Protein AF-A0AAV0NYN9-F1 (afdb_monomer_lite)

Foldseek 3Di:
DAWPPDQCQVLQDDPDWDQDPVVQVVVVQVSQLVVQWGWDFDDWDDDPPDPGIKTKIATLQADPDDDDPPDPPDPDDDPPPCPPHGQLAIKIWDWDQDPNGTIIGIGFDADPVRDTSRIGPHDRHNDDPPRDPPPPDDPVSVVVVVVVVVVVVVVVD

Sequence (157 aa):
DEGDNFDYTSLFISDVVYDTRDEACAAARNIAQRNRFFLVVGSIKRNQGEAYPRVYMDCNHGNRSKSYTPDLTKTRRVKSKSGKQGCQFQVVVRASLVNGKCQWRILGGMDRSGKSKGFHNHKLEVYSEGSKQRNALSKEKKMKLRSWRQQILRREI

Structure (mmCIF, N/CA/C/O backbone):
data_AF-A0AAV0NYN9-F1
#
_entry.id   AF-A0AAV0NYN9-F1
#
loop_
_atom_site.group_PDB
_atom_site.id
_atom_site.type_symbol
_atom_site.label_atom_id
_atom_site.label_alt_id
_atom_site.label_comp_id
_atom_site.label_asym_id
_atom_site.label_entity_id
_atom_site.label_seq_id
_atom_site.pdbx_PDB_ins_code
_atom_site.Cartn_x
_atom_site.Cartn_y
_atom_site.Cartn_z
_atom_site.occupancy
_atom_site.B_iso_or_equiv
_atom_site.auth_seq_id
_atom_site.auth_comp_id
_atom_site.auth_asym_id
_atom_site.auth_atom_id
_atom_site.pdbx_PDB_model_num
ATOM 1 N N . ASP A 1 1 ? -8.847 -2.368 22.435 1.00 46.94 1 ASP A N 1
ATOM 2 C CA . ASP A 1 1 ? -8.199 -2.686 21.152 1.00 46.94 1 ASP A CA 1
ATOM 3 C C . ASP A 1 1 ? -9.256 -3.164 20.175 1.00 46.94 1 ASP A C 1
ATOM 5 O O . ASP A 1 1 ? -9.772 -4.254 20.340 1.00 46.94 1 ASP A O 1
ATOM 9 N N . GLU A 1 2 ? -9.675 -2.307 19.242 1.00 62.31 2 GLU A N 1
ATOM 10 C CA . GLU A 1 2 ? -10.793 -2.573 18.311 1.00 62.31 2 GLU A CA 1
ATOM 11 C C . GLU A 1 2 ? -10.293 -3.017 16.920 1.00 62.31 2 GLU A C 1
ATOM 13 O O . GLU A 1 2 ? -10.866 -2.641 15.902 1.00 62.31 2 GLU A O 1
ATOM 18 N N . GLY A 1 3 ? -9.171 -3.739 16.854 1.00 68.25 3 GLY A N 1
ATOM 19 C CA . GLY A 1 3 ? -8.733 -4.395 15.618 1.00 68.25 3 GLY A CA 1
ATOM 20 C C . GLY A 1 3 ? -9.555 -5.655 15.346 1.00 68.25 3 GLY A C 1
ATOM 21 O O . GLY A 1 3 ? -10.084 -6.259 16.275 1.00 68.25 3 GLY A O 1
ATOM 22 N N . ASP A 1 4 ? -9.648 -6.068 14.086 1.00 82.12 4 ASP A N 1
ATOM 23 C CA . ASP A 1 4 ? -10.346 -7.295 13.676 1.00 82.12 4 ASP A CA 1
ATOM 24 C C . ASP A 1 4 ? -9.431 -8.533 13.622 1.00 82.12 4 ASP A C 1
ATOM 26 O O . ASP A 1 4 ? -9.888 -9.620 13.280 1.00 82.12 4 ASP A O 1
ATOM 30 N N . ASN A 1 5 ? -8.149 -8.380 13.982 1.00 82.94 5 ASN A N 1
ATOM 31 C CA . ASN A 1 5 ? -7.114 -9.422 13.970 1.00 82.94 5 ASN A CA 1
ATOM 32 C C . ASN A 1 5 ? -6.913 -10.117 12.610 1.00 82.94 5 ASN A C 1
ATOM 34 O O . ASN A 1 5 ? -6.299 -11.183 12.553 1.00 82.94 5 ASN A O 1
ATOM 38 N N . PHE A 1 6 ? -7.377 -9.511 11.515 1.00 87.62 6 PHE A N 1
ATOM 39 C CA . PHE A 1 6 ? -7.203 -10.051 10.173 1.00 87.62 6 PHE A CA 1
ATOM 40 C C . PHE A 1 6 ? -5.950 -9.468 9.504 1.00 87.62 6 PHE A C 1
ATOM 42 O O . PHE A 1 6 ? -5.677 -8.268 9.603 1.00 87.62 6 PHE A O 1
ATOM 49 N N . ASP A 1 7 ? -5.183 -10.317 8.814 1.00 90.19 7 ASP A N 1
ATOM 50 C CA . ASP A 1 7 ? -4.049 -9.883 7.996 1.00 90.19 7 ASP A CA 1
ATOM 51 C C . ASP A 1 7 ? -4.510 -9.615 6.559 1.00 90.19 7 ASP A C 1
ATOM 53 O O . ASP A 1 7 ? -4.718 -10.533 5.765 1.00 90.19 7 ASP A O 1
ATOM 57 N N . TYR A 1 8 ? -4.630 -8.340 6.200 1.00 90.81 8 TYR A N 1
ATOM 58 C CA . TYR A 1 8 ? -5.062 -7.919 4.868 1.00 90.81 8 TYR A CA 1
ATOM 59 C C . TYR A 1 8 ? -3.943 -7.963 3.814 1.00 90.81 8 TYR A C 1
ATOM 61 O O . TYR A 1 8 ? -4.187 -7.620 2.658 1.00 90.81 8 TYR A O 1
ATOM 69 N N . THR A 1 9 ? -2.716 -8.367 4.164 1.00 89.19 9 THR A N 1
ATOM 70 C CA . THR A 1 9 ? -1.552 -8.340 3.258 1.00 89.19 9 THR A CA 1
ATOM 71 C C . THR A 1 9 ? -1.774 -9.132 1.976 1.00 89.19 9 THR A C 1
ATOM 73 O O . THR A 1 9 ? -1.399 -8.669 0.897 1.00 89.19 9 THR A O 1
ATOM 76 N N . SER A 1 10 ? -2.414 -10.297 2.079 1.00 89.31 10 SER A N 1
ATOM 77 C CA . SER A 1 10 ? -2.693 -11.179 0.942 1.00 89.31 10 SER A CA 1
ATOM 78 C C . SER A 1 10 ? -3.541 -10.508 -0.139 1.00 89.31 10 SER A C 1
ATOM 80 O O . SER A 1 10 ? -3.346 -10.791 -1.315 1.00 89.31 10 SER A O 1
ATOM 82 N N . LEU A 1 11 ? -4.399 -9.549 0.223 1.00 90.69 11 LEU A N 1
ATOM 83 C CA . LEU A 1 11 ? -5.243 -8.821 -0.730 1.00 90.69 11 LEU A CA 1
ATOM 84 C C . LEU A 1 11 ? -4.455 -7.891 -1.659 1.00 90.69 11 LEU A C 1
ATOM 86 O O . LEU A 1 11 ? -4.975 -7.456 -2.685 1.00 90.69 11 LEU A O 1
ATOM 90 N N . PHE A 1 12 ? -3.222 -7.550 -1.284 1.00 89.25 12 PHE A N 1
ATOM 91 C CA . PHE A 1 12 ? -2.347 -6.659 -2.043 1.00 89.25 12 PHE A CA 1
ATOM 92 C C . PHE A 1 12 ? -1.237 -7.403 -2.782 1.00 89.25 12 PHE A C 1
ATOM 94 O O . PHE A 1 12 ? -0.519 -6.781 -3.565 1.00 89.25 12 PHE A O 1
ATOM 101 N N . ILE A 1 13 ? -1.081 -8.706 -2.541 1.00 82.31 13 ILE A N 1
ATOM 102 C CA . ILE A 1 13 ? -0.143 -9.548 -3.278 1.00 82.31 13 ILE A CA 1
ATOM 103 C C . ILE A 1 13 ? -0.802 -9.905 -4.609 1.00 82.31 13 ILE A C 1
ATOM 105 O O . ILE A 1 13 ? -1.827 -10.579 -4.652 1.00 82.31 13 ILE A O 1
ATOM 109 N N . SER A 1 14 ? -0.231 -9.411 -5.704 1.00 83.00 14 SER A N 1
ATOM 110 C CA . SER A 1 14 ? -0.733 -9.660 -7.050 1.00 83.00 14 SER A CA 1
ATOM 111 C C . SER A 1 14 ? 0.393 -9.563 -8.074 1.00 83.00 14 SER A C 1
ATOM 113 O O . SER A 1 14 ? 1.290 -8.729 -7.936 1.00 83.00 14 SER A O 1
ATOM 115 N N . ASP A 1 15 ? 0.302 -10.370 -9.132 1.00 85.44 15 ASP A N 1
ATOM 116 C CA . ASP A 1 15 ? 1.209 -10.310 -10.284 1.00 85.44 15 ASP A CA 1
ATOM 117 C C . ASP A 1 15 ? 0.879 -9.167 -11.255 1.00 85.44 15 ASP A C 1
ATOM 119 O O . ASP A 1 15 ? 1.606 -8.937 -12.225 1.00 85.44 15 ASP A O 1
ATOM 123 N N . VAL A 1 16 ? -0.196 -8.415 -10.990 1.00 90.69 16 VAL A N 1
ATOM 124 C CA . VAL A 1 16 ? -0.580 -7.255 -11.795 1.00 90.69 16 VAL A CA 1
ATOM 125 C C . VAL A 1 16 ? 0.525 -6.200 -11.760 1.00 90.69 16 VAL A C 1
ATOM 127 O O . VAL A 1 16 ? 0.981 -5.756 -10.701 1.00 90.69 16 VAL A O 1
ATOM 130 N N . VAL A 1 17 ? 0.924 -5.774 -12.955 1.00 92.31 17 VAL A N 1
ATOM 131 C CA . VAL A 1 17 ? 1.859 -4.676 -13.184 1.00 92.31 17 VAL A CA 1
ATOM 132 C C . VAL A 1 17 ? 1.110 -3.446 -13.672 1.00 92.31 17 VAL A C 1
ATOM 134 O O . VAL A 1 17 ? 0.131 -3.555 -14.405 1.00 92.31 17 VAL A O 1
ATOM 137 N N . TYR A 1 18 ? 1.589 -2.276 -13.271 1.00 92.31 18 TYR A N 1
ATOM 138 C CA . TYR A 1 18 ? 1.055 -0.985 -13.691 1.00 92.31 18 TYR A CA 1
ATOM 139 C C . TYR A 1 18 ? 2.145 -0.186 -14.399 1.00 92.31 18 TYR A C 1
ATOM 141 O O . TYR A 1 18 ? 3.316 -0.254 -14.009 1.00 92.31 18 TYR A O 1
ATOM 149 N N . ASP A 1 19 ? 1.764 0.605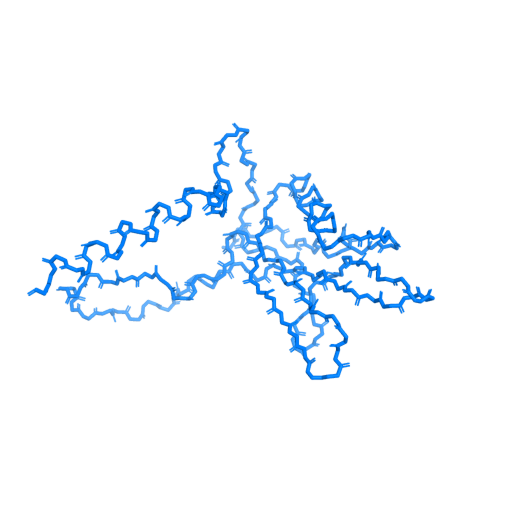 -15.396 1.00 90.00 19 ASP A N 1
ATOM 150 C CA . ASP A 1 19 ? 2.711 1.416 -16.164 1.00 90.00 19 ASP A CA 1
ATOM 151 C C . ASP A 1 19 ? 3.198 2.618 -15.350 1.00 90.00 19 ASP A C 1
ATOM 153 O O . ASP A 1 19 ? 4.351 3.047 -15.456 1.00 90.00 19 ASP A O 1
ATOM 157 N N . THR A 1 20 ? 2.349 3.134 -14.457 1.00 89.94 20 THR A N 1
ATOM 158 C CA . THR A 1 20 ? 2.680 4.283 -13.617 1.00 89.94 20 THR A CA 1
ATOM 159 C C . THR A 1 20 ? 2.518 4.018 -12.122 1.00 89.94 20 THR A C 1
ATOM 161 O O . THR A 1 20 ? 1.699 3.225 -11.650 1.00 89.94 20 THR A O 1
ATOM 164 N N . ARG A 1 21 ? 3.278 4.786 -11.334 1.00 89.69 21 ARG A N 1
ATOM 165 C CA . ARG A 1 21 ? 3.141 4.850 -9.874 1.00 89.69 21 ARG A CA 1
ATOM 166 C C . ARG A 1 21 ? 1.711 5.187 -9.456 1.00 89.69 21 ARG A C 1
ATOM 168 O O . ARG A 1 21 ? 1.221 4.651 -8.464 1.00 89.69 21 ARG A O 1
ATOM 175 N N . ASP A 1 22 ? 1.087 6.135 -10.149 1.00 89.19 22 ASP A N 1
ATOM 176 C CA . ASP A 1 22 ? -0.201 6.692 -9.742 1.00 89.19 22 ASP A CA 1
ATOM 177 C C . ASP A 1 22 ? -1.338 5.695 -9.986 1.00 89.19 22 ASP A C 1
ATOM 179 O O . ASP A 1 22 ? -2.204 5.571 -9.118 1.00 89.19 22 ASP A O 1
ATOM 183 N N . GLU A 1 23 ? -1.270 4.911 -11.066 1.00 92.31 23 GLU A N 1
ATOM 184 C CA . GLU A 1 23 ? -2.160 3.768 -11.315 1.00 92.31 23 GLU A CA 1
ATOM 185 C C . GLU A 1 23 ? -2.009 2.690 -10.242 1.00 92.31 23 GLU A C 1
ATOM 187 O O . GLU A 1 23 ? -3.003 2.303 -9.629 1.00 92.31 23 GLU A O 1
ATOM 192 N N . ALA A 1 24 ? -0.776 2.277 -9.922 1.00 92.62 24 ALA A N 1
ATOM 193 C CA . ALA A 1 24 ? -0.532 1.304 -8.853 1.00 92.62 24 ALA A CA 1
ATOM 194 C C . ALA A 1 24 ? -1.065 1.796 -7.494 1.00 92.62 24 ALA A C 1
ATOM 196 O O . ALA A 1 24 ? -1.698 1.052 -6.744 1.00 92.62 24 ALA A O 1
ATOM 197 N N . CYS A 1 25 ? -0.864 3.081 -7.178 1.00 91.00 25 CYS A N 1
ATOM 198 C CA . CYS A 1 25 ? -1.409 3.687 -5.964 1.00 91.00 25 CYS A CA 1
ATOM 199 C C . CYS A 1 25 ? -2.943 3.757 -5.985 1.00 91.00 25 CYS A C 1
ATOM 201 O O . CYS A 1 25 ? -3.573 3.618 -4.937 1.00 91.00 25 CYS A O 1
ATOM 203 N N . ALA A 1 26 ? -3.559 4.028 -7.138 1.00 91.31 26 ALA A N 1
ATOM 204 C CA . ALA A 1 26 ? -5.012 4.055 -7.284 1.00 91.31 26 ALA A CA 1
ATOM 205 C C . ALA A 1 26 ? -5.610 2.655 -7.103 1.00 91.31 26 ALA A C 1
ATOM 207 O O . ALA A 1 26 ? -6.553 2.499 -6.331 1.00 91.31 26 ALA A O 1
ATOM 208 N N . ALA A 1 27 ? -5.002 1.631 -7.703 1.00 93.56 27 ALA A N 1
ATOM 209 C CA . ALA A 1 27 ? -5.403 0.244 -7.511 1.00 93.56 27 ALA A CA 1
ATOM 210 C C . ALA A 1 27 ? -5.296 -0.192 -6.042 1.00 93.56 27 ALA A C 1
ATOM 212 O O . ALA A 1 27 ? -6.257 -0.735 -5.498 1.00 93.56 27 ALA A O 1
ATOM 213 N N . ALA A 1 28 ? -4.197 0.142 -5.353 1.00 92.62 28 ALA A N 1
ATOM 214 C CA . ALA A 1 28 ? -4.063 -0.120 -3.918 1.00 92.62 28 ALA A CA 1
ATOM 215 C C . ALA A 1 28 ? -5.174 0.565 -3.099 1.00 92.62 28 ALA A C 1
ATOM 217 O O . ALA A 1 28 ? -5.761 -0.045 -2.205 1.00 92.62 28 ALA A O 1
ATOM 218 N N . ARG A 1 29 ? -5.521 1.822 -3.413 1.00 92.25 29 ARG A N 1
ATOM 219 C CA . ARG A 1 29 ? -6.647 2.509 -2.753 1.00 92.25 29 ARG A CA 1
ATOM 220 C C . ARG A 1 29 ? -7.977 1.812 -3.012 1.00 92.25 29 ARG A C 1
ATOM 222 O O . ARG A 1 29 ? -8.752 1.687 -2.072 1.00 92.25 29 ARG A O 1
ATOM 229 N N . ASN A 1 30 ? -8.221 1.344 -4.232 1.00 90.50 30 ASN A N 1
ATOM 230 C CA . ASN A 1 30 ? -9.453 0.638 -4.578 1.00 90.50 30 ASN A CA 1
ATOM 231 C C . ASN A 1 30 ? -9.576 -0.684 -3.802 1.00 90.50 30 ASN A C 1
ATOM 233 O O . ASN A 1 30 ? -10.648 -0.982 -3.277 1.00 90.50 30 ASN A O 1
ATOM 237 N N . ILE A 1 31 ? -8.481 -1.447 -3.669 1.00 91.31 31 ILE A N 1
ATOM 238 C CA . ILE A 1 31 ? -8.435 -2.662 -2.836 1.00 91.31 31 ILE A CA 1
ATOM 239 C C . ILE A 1 31 ? -8.770 -2.313 -1.381 1.00 91.31 31 ILE A C 1
ATOM 241 O O . ILE A 1 31 ? -9.659 -2.923 -0.793 1.00 91.31 31 ILE A O 1
ATOM 245 N N . ALA A 1 32 ? -8.120 -1.295 -0.812 1.00 89.56 32 ALA A N 1
ATOM 246 C CA . ALA A 1 32 ? -8.373 -0.854 0.560 1.00 89.56 32 ALA A CA 1
ATOM 247 C C . ALA A 1 32 ? -9.836 -0.425 0.786 1.00 89.56 32 ALA A C 1
ATOM 249 O O . ALA A 1 32 ? -10.470 -0.847 1.752 1.00 89.56 32 ALA A O 1
ATOM 250 N N . GLN A 1 33 ? -10.397 0.363 -0.137 1.00 86.56 33 GLN A N 1
ATOM 251 C CA . GLN A 1 33 ? -11.770 0.866 -0.051 1.00 86.56 33 GLN A CA 1
ATOM 252 C C . GLN A 1 33 ? -12.806 -0.259 -0.073 1.00 86.56 33 GLN A C 1
ATOM 254 O O . GLN A 1 33 ? -13.731 -0.244 0.737 1.00 86.56 33 GLN A O 1
ATOM 259 N N . ARG A 1 34 ? -12.623 -1.266 -0.939 1.00 87.50 34 ARG A N 1
ATOM 260 C CA . ARG A 1 34 ? -13.473 -2.472 -0.964 1.00 87.50 34 ARG A CA 1
ATOM 261 C C . ARG A 1 34 ? -13.460 -3.216 0.373 1.00 87.50 34 ARG A C 1
ATOM 263 O O . ARG A 1 34 ? -14.453 -3.835 0.734 1.00 87.50 34 ARG A O 1
ATOM 270 N N . ASN A 1 35 ? -12.368 -3.091 1.124 1.00 87.50 35 ASN A N 1
ATOM 271 C CA . ASN A 1 35 ? -12.174 -3.697 2.438 1.00 87.50 35 ASN A CA 1
ATOM 272 C C . ASN A 1 35 ? -12.389 -2.713 3.602 1.00 87.50 35 ASN A C 1
ATOM 274 O O . ASN A 1 35 ? -11.991 -2.992 4.725 1.00 87.50 35 ASN A O 1
ATOM 278 N N . ARG A 1 36 ? -13.071 -1.581 3.366 1.00 87.81 36 ARG A N 1
ATOM 279 C CA . ARG A 1 36 ? -13.503 -0.629 4.411 1.00 87.81 36 ARG A CA 1
ATOM 280 C C . ARG A 1 36 ? -12.356 0.056 5.166 1.00 87.81 36 ARG A C 1
ATOM 282 O O . ARG A 1 36 ? -12.495 0.426 6.330 1.00 87.81 36 ARG A O 1
ATOM 289 N N . PHE A 1 37 ? -11.221 0.278 4.508 1.00 85.25 37 PHE A N 1
ATOM 290 C CA . PHE A 1 37 ? -10.174 1.156 5.027 1.00 85.25 37 PHE A CA 1
ATOM 291 C C . PHE A 1 37 ? -9.544 2.006 3.930 1.00 85.25 37 PHE A C 1
ATOM 293 O O . PHE A 1 37 ? -9.813 1.867 2.740 1.00 85.25 37 PHE A O 1
ATOM 300 N N . PHE A 1 38 ? -8.710 2.958 4.344 1.00 86.75 38 PHE A N 1
ATOM 301 C CA . PHE A 1 38 ? -8.192 3.984 3.450 1.00 86.75 38 PHE A CA 1
ATOM 302 C C . PHE A 1 38 ? -6.685 4.070 3.536 1.00 86.75 38 PHE A C 1
ATOM 304 O O . PHE A 1 38 ? -6.118 4.265 4.613 1.00 86.75 38 PHE A O 1
ATOM 311 N N . LEU A 1 39 ? -6.062 4.009 2.365 1.00 87.56 39 LEU A N 1
ATOM 312 C CA . LEU A 1 39 ? -4.636 4.204 2.193 1.00 87.56 39 LEU A CA 1
ATOM 313 C C . LEU A 1 39 ? -4.314 5.653 1.832 1.00 87.56 39 LEU A C 1
ATOM 315 O O . LEU A 1 39 ? -4.909 6.252 0.932 1.00 87.56 39 LEU A O 1
ATOM 319 N N . VAL A 1 40 ? -3.307 6.201 2.501 1.00 85.75 40 VAL A N 1
ATOM 320 C CA . VAL A 1 40 ? -2.685 7.481 2.168 1.00 85.75 40 VAL A CA 1
ATOM 321 C C . VAL A 1 40 ? -1.224 7.254 1.821 1.00 85.75 40 VAL A C 1
ATOM 323 O O . VAL A 1 40 ? -0.582 6.355 2.350 1.00 85.75 40 VAL A O 1
ATOM 326 N N . VAL A 1 41 ? -0.671 8.079 0.933 1.00 87.12 41 VAL A N 1
ATOM 327 C CA . VAL A 1 41 ? 0.780 8.063 0.707 1.00 87.12 41 VAL A CA 1
ATOM 328 C C . VAL A 1 41 ? 1.448 8.589 1.973 1.00 87.12 41 VAL A C 1
ATOM 330 O O . VAL A 1 41 ? 1.205 9.734 2.357 1.00 87.12 41 VAL A O 1
ATOM 333 N N . GLY A 1 42 ? 2.249 7.744 2.614 1.00 82.12 42 GLY A N 1
ATOM 334 C CA . GLY A 1 42 ? 2.950 8.065 3.849 1.00 82.12 42 GLY A CA 1
ATOM 335 C C . GLY A 1 42 ? 4.352 8.589 3.589 1.00 82.12 42 GLY A C 1
ATOM 336 O O . GLY A 1 42 ? 4.674 9.730 3.917 1.00 82.12 42 GLY A O 1
ATOM 337 N N . SER A 1 43 ? 5.191 7.771 2.950 1.00 84.25 43 SER A N 1
ATOM 338 C CA . SER A 1 43 ? 6.559 8.162 2.607 1.00 84.25 43 SER A CA 1
ATOM 339 C C . SER A 1 43 ? 6.981 7.645 1.241 1.00 84.25 43 SER A C 1
ATOM 341 O O . SER A 1 43 ? 6.509 6.617 0.767 1.00 84.25 43 SER A O 1
ATOM 343 N N . ILE A 1 44 ? 7.893 8.370 0.607 1.00 87.50 44 ILE A N 1
ATOM 344 C CA . ILE A 1 44 ? 8.547 7.957 -0.630 1.00 87.50 44 ILE A CA 1
ATOM 345 C C . ILE A 1 44 ? 10.028 7.867 -0.292 1.00 87.50 44 ILE A C 1
ATOM 347 O O . ILE A 1 44 ? 10.609 8.853 0.162 1.00 87.50 44 ILE A O 1
ATOM 351 N N . LYS A 1 45 ? 10.625 6.687 -0.450 1.00 85.38 45 LYS A N 1
ATOM 352 C CA . LYS A 1 45 ? 12.038 6.460 -0.130 1.00 85.38 45 LYS A CA 1
ATOM 353 C C . LYS A 1 45 ? 12.767 5.940 -1.348 1.00 85.38 45 LYS A C 1
ATOM 355 O O . LYS A 1 45 ? 12.279 5.045 -2.029 1.00 85.38 45 LYS A O 1
ATOM 360 N N . ARG A 1 46 ? 13.957 6.475 -1.586 1.00 83.44 46 ARG A N 1
ATOM 361 C CA . ARG A 1 46 ? 14.899 5.963 -2.575 1.00 83.44 46 ARG A CA 1
ATOM 362 C C . ARG A 1 46 ? 16.138 5.504 -1.826 1.00 83.44 46 ARG A C 1
ATOM 364 O O . ARG A 1 46 ? 16.763 6.318 -1.152 1.00 83.44 46 ARG A O 1
ATOM 371 N N . ASN A 1 47 ? 16.464 4.223 -1.922 1.00 76.50 47 ASN A N 1
ATOM 372 C CA . ASN A 1 47 ? 17.719 3.714 -1.384 1.00 76.50 47 ASN A CA 1
ATOM 373 C C . ASN A 1 47 ? 18.835 3.923 -2.417 1.00 76.50 47 ASN A C 1
ATOM 375 O O . ASN A 1 47 ? 18.575 3.910 -3.624 1.00 76.50 47 ASN A O 1
ATOM 379 N N . GLN A 1 48 ? 20.071 4.123 -1.953 1.00 70.31 48 GLN A N 1
ATOM 380 C CA . GLN A 1 48 ? 21.237 4.133 -2.841 1.00 70.31 48 GLN A CA 1
ATOM 381 C C . GLN A 1 48 ? 21.313 2.795 -3.589 1.00 70.31 48 GLN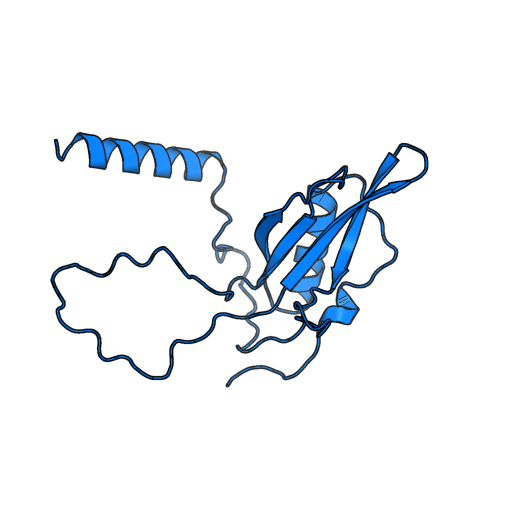 A C 1
ATOM 383 O O . GLN A 1 48 ? 21.135 1.738 -2.990 1.00 70.31 48 GLN A O 1
ATOM 388 N N . GLY A 1 49 ? 21.506 2.858 -4.908 1.00 67.50 49 GLY A N 1
ATOM 389 C CA . GLY A 1 49 ? 21.508 1.687 -5.790 1.00 67.50 49 GLY A CA 1
ATOM 390 C C . GLY A 1 49 ? 20.140 1.288 -6.361 1.00 67.50 49 GLY A C 1
ATOM 391 O O . GLY A 1 49 ? 20.098 0.496 -7.297 1.00 67.50 49 GLY A O 1
ATOM 392 N N . GLU A 1 50 ? 19.019 1.849 -5.886 1.00 72.06 50 GLU A N 1
ATOM 393 C CA . GLU A 1 50 ? 17.714 1.615 -6.522 1.00 72.06 50 GLU A CA 1
ATOM 394 C C . GLU A 1 50 ? 17.429 2.643 -7.629 1.00 72.06 50 GLU A C 1
ATOM 396 O O . GLU A 1 50 ? 17.435 3.864 -7.411 1.00 72.06 50 GLU A O 1
ATOM 401 N N . ALA A 1 51 ? 17.122 2.134 -8.828 1.00 71.62 51 ALA A N 1
ATOM 402 C CA . ALA A 1 51 ? 16.747 2.954 -9.979 1.00 71.62 51 ALA A CA 1
ATOM 403 C C . ALA A 1 51 ? 15.490 3.798 -9.698 1.00 71.62 51 ALA A C 1
ATOM 405 O O . ALA A 1 51 ? 15.432 4.967 -10.081 1.00 71.62 51 ALA A O 1
ATOM 406 N N . TYR A 1 52 ? 14.530 3.242 -8.952 1.00 78.81 52 TYR A N 1
ATOM 407 C CA . TYR A 1 52 ? 13.244 3.873 -8.664 1.00 78.81 52 TYR A CA 1
ATOM 408 C C . TYR A 1 52 ? 12.923 3.905 -7.165 1.00 78.81 52 TYR A C 1
ATOM 410 O O . TYR A 1 52 ? 13.317 3.000 -6.427 1.00 78.81 52 TYR A O 1
ATOM 418 N N . PRO A 1 53 ? 12.190 4.931 -6.693 1.00 83.06 53 PRO A N 1
ATOM 419 C CA . PRO A 1 53 ? 11.783 5.023 -5.300 1.00 83.06 53 PRO A CA 1
ATOM 420 C C . PRO A 1 53 ? 10.669 4.023 -4.960 1.00 83.06 53 PRO A C 1
ATOM 422 O O . PRO A 1 53 ? 9.780 3.745 -5.765 1.00 83.06 53 PRO A O 1
ATOM 425 N N . ARG A 1 54 ? 10.669 3.562 -3.710 1.00 88.38 54 ARG A N 1
ATOM 426 C CA . ARG A 1 54 ? 9.568 2.837 -3.073 1.00 88.38 54 ARG A CA 1
ATOM 427 C C . ARG A 1 54 ? 8.568 3.833 -2.500 1.00 88.38 54 ARG A C 1
ATOM 429 O O . ARG A 1 54 ? 8.952 4.799 -1.835 1.00 88.38 54 ARG A O 1
ATOM 436 N N . VAL A 1 55 ? 7.287 3.581 -2.718 1.00 91.25 55 VAL A N 1
ATOM 437 C CA . VAL A 1 55 ? 6.193 4.379 -2.165 1.00 91.25 55 VAL A CA 1
ATOM 438 C C . VAL A 1 55 ? 5.515 3.565 -1.080 1.00 91.25 55 VAL A C 1
ATOM 440 O O . VAL A 1 55 ? 4.950 2.512 -1.341 1.00 91.25 55 VAL A O 1
ATOM 443 N N . TYR A 1 56 ? 5.563 4.061 0.145 1.00 90.31 56 TYR A N 1
ATOM 444 C CA . TYR A 1 56 ? 4.884 3.464 1.282 1.00 90.31 56 TYR A CA 1
ATOM 445 C C . TYR A 1 56 ? 3.508 4.105 1.413 1.00 90.31 56 TYR A C 1
ATOM 447 O O . TYR A 1 56 ? 3.397 5.331 1.546 1.00 90.31 56 TYR A O 1
ATOM 455 N N . MET A 1 57 ? 2.470 3.280 1.352 1.00 91.19 57 MET A N 1
ATOM 456 C CA . MET A 1 57 ? 1.099 3.697 1.599 1.00 91.19 57 MET A CA 1
ATOM 457 C C . MET A 1 57 ? 0.668 3.171 2.961 1.00 91.19 57 MET A C 1
ATOM 459 O O . MET A 1 57 ? 0.698 1.968 3.198 1.00 91.19 57 MET A O 1
ATOM 463 N N . ASP A 1 58 ? 0.275 4.080 3.843 1.00 90.00 58 ASP A N 1
ATOM 464 C CA . ASP A 1 58 ? -0.101 3.780 5.221 1.00 90.00 58 ASP A CA 1
ATOM 465 C C . ASP A 1 58 ? -1.617 3.882 5.382 1.00 90.00 58 ASP A C 1
ATOM 467 O O . ASP A 1 58 ? -2.292 4.605 4.637 1.00 90.00 58 ASP A O 1
ATOM 471 N N . CYS A 1 59 ? -2.165 3.215 6.396 1.00 88.69 59 CYS A N 1
ATOM 472 C CA . CYS A 1 59 ? -3.537 3.485 6.807 1.00 88.69 59 CYS A CA 1
ATOM 473 C C . CYS A 1 59 ? -3.706 4.967 7.182 1.00 88.69 59 CYS A C 1
ATOM 475 O O . CYS A 1 59 ? -2.851 5.588 7.813 1.00 88.69 59 CYS A O 1
ATOM 477 N N . ASN A 1 60 ? -4.856 5.547 6.847 1.00 83.69 60 ASN A N 1
ATOM 478 C CA . ASN A 1 60 ? -5.211 6.922 7.194 1.00 83.69 60 ASN A CA 1
ATOM 479 C C . ASN A 1 60 ? -5.256 7.186 8.720 1.00 83.69 60 ASN A C 1
ATOM 481 O O . ASN A 1 60 ? -5.144 8.337 9.151 1.00 83.69 60 ASN A O 1
ATOM 485 N N . HIS A 1 61 ? -5.413 6.138 9.540 1.00 78.06 61 HIS A N 1
ATOM 486 C CA . HIS A 1 61 ? -5.300 6.170 11.009 1.00 78.06 61 HIS A CA 1
ATOM 487 C C . HIS A 1 61 ? -3.864 5.905 11.504 1.00 78.06 61 HIS A C 1
ATOM 489 O O . HIS A 1 61 ? -3.630 5.785 12.708 1.00 78.06 61 HIS A O 1
ATOM 495 N N . GLY A 1 62 ? -2.901 5.824 10.585 1.00 70.75 62 GLY A N 1
ATOM 496 C CA . GLY A 1 62 ? -1.484 5.641 10.855 1.00 70.75 62 GLY A CA 1
ATOM 497 C C . GLY A 1 62 ? -0.832 6.807 11.594 1.00 70.75 62 GLY A C 1
ATOM 498 O O . GLY A 1 62 ? -1.362 7.919 11.676 1.00 70.75 62 GLY A O 1
ATOM 499 N N . ASN A 1 63 ? 0.318 6.509 12.197 1.00 58.06 63 ASN A N 1
ATOM 500 C CA . ASN A 1 63 ? 0.981 7.313 13.222 1.00 58.06 63 ASN A CA 1
ATOM 501 C C . ASN A 1 63 ? 1.221 8.780 12.797 1.00 58.06 63 ASN A C 1
ATOM 503 O O . ASN A 1 63 ? 2.069 9.072 11.956 1.00 58.06 63 ASN A O 1
ATOM 507 N N . ARG A 1 64 ? 0.524 9.729 13.440 1.00 51.06 64 ARG A N 1
ATOM 508 C CA . ARG A 1 64 ? 0.846 11.165 13.386 1.00 51.06 64 ARG A CA 1
ATOM 509 C C . ARG A 1 64 ? 1.875 11.514 14.458 1.00 51.06 64 ARG A C 1
ATOM 511 O O . ARG A 1 64 ? 1.538 12.109 15.480 1.00 51.06 64 ARG A O 1
ATOM 518 N N . SER A 1 65 ? 3.146 11.216 14.223 1.00 45.62 65 SER A N 1
ATOM 519 C CA . SER A 1 65 ? 4.208 11.952 14.914 1.00 45.62 65 SER A CA 1
ATOM 520 C C . SER A 1 65 ? 4.583 13.177 14.075 1.00 45.62 65 SER A C 1
ATOM 522 O O . SER A 1 65 ? 5.026 13.010 12.943 1.00 45.62 65 SER A O 1
ATOM 524 N N . LYS A 1 66 ? 4.453 14.377 14.660 1.00 38.47 66 LYS A N 1
ATOM 525 C CA . LYS A 1 66 ? 4.822 15.715 14.132 1.00 38.47 66 LYS A CA 1
ATOM 526 C C . LYS A 1 66 ? 3.763 16.472 13.320 1.00 38.47 66 LYS A C 1
ATOM 528 O O . LYS A 1 66 ? 3.957 16.780 12.150 1.00 38.47 66 LYS A O 1
ATOM 533 N N . SER A 1 67 ? 2.661 16.843 13.965 1.00 38.03 67 SER A N 1
ATOM 534 C CA . SER A 1 67 ? 2.043 18.184 13.829 1.00 38.03 67 SER A CA 1
ATOM 535 C C . SER A 1 67 ? 0.808 18.279 14.727 1.00 38.03 67 SER A C 1
ATOM 537 O O . SER A 1 67 ? -0.318 18.460 14.281 1.00 38.03 67 SER A O 1
ATOM 539 N N . TYR A 1 68 ? 1.024 18.120 16.028 1.00 33.69 68 TYR A N 1
ATOM 540 C CA . TYR A 1 68 ? 0.146 18.726 17.017 1.00 33.69 68 TYR A CA 1
ATOM 541 C C . TYR A 1 68 ? 1.016 19.765 17.702 1.00 33.69 68 TYR A C 1
ATOM 543 O O . TYR A 1 68 ? 1.912 19.379 18.447 1.00 33.69 68 TYR A O 1
ATOM 551 N N . THR A 1 69 ? 0.847 21.037 17.351 1.00 34.50 69 THR A N 1
ATOM 552 C CA . THR A 1 69 ? 1.366 22.169 18.122 1.00 34.50 69 THR A CA 1
ATOM 553 C C . THR A 1 69 ? 0.541 22.218 19.405 1.00 34.50 69 THR A C 1
ATOM 555 O O . THR A 1 69 ? -0.631 22.594 19.336 1.00 34.50 69 THR A O 1
ATOM 558 N N . PRO A 1 70 ? 1.062 21.754 20.553 1.00 41.97 70 PRO A N 1
ATOM 559 C CA . PRO A 1 70 ? 0.373 21.945 21.812 1.00 41.97 70 PRO A CA 1
ATOM 560 C C . PRO A 1 70 ? 0.437 23.438 22.113 1.00 41.97 70 PRO A C 1
ATOM 562 O O . PRO A 1 70 ? 1.511 24.033 22.051 1.00 41.97 70 PRO A O 1
ATOM 565 N N . ASP A 1 71 ? -0.718 24.018 22.402 1.00 41.31 71 ASP A N 1
ATOM 566 C CA . ASP A 1 71 ? -0.848 25.281 23.114 1.00 41.31 71 ASP A CA 1
ATOM 567 C C . ASP A 1 71 ? 0.244 25.389 24.200 1.00 41.31 71 ASP A C 1
ATOM 569 O O . ASP A 1 71 ? 0.306 24.562 25.118 1.00 41.31 71 ASP A O 1
ATOM 573 N N . LEU A 1 72 ? 1.152 26.359 24.033 1.00 49.28 72 LEU A N 1
ATOM 574 C CA . LEU A 1 72 ? 2.334 26.571 24.880 1.00 49.28 72 LEU A CA 1
ATOM 575 C C . LEU A 1 72 ? 1.967 27.003 26.309 1.00 49.28 72 LEU A C 1
ATOM 577 O O . LEU A 1 72 ? 2.849 27.125 27.154 1.00 49.28 72 LEU A O 1
ATOM 581 N N . THR A 1 73 ? 0.680 27.199 26.600 1.00 49.16 73 THR A N 1
ATOM 582 C CA . THR A 1 73 ? 0.198 27.641 27.912 1.00 49.16 73 THR A CA 1
ATOM 583 C C . THR A 1 73 ? -0.137 26.498 28.873 1.00 49.16 73 THR A C 1
ATOM 585 O O . THR A 1 73 ? -0.294 26.738 30.069 1.00 49.16 73 THR A O 1
ATOM 588 N N . LYS A 1 74 ? -0.214 25.238 28.412 1.00 42.34 74 LYS A N 1
ATOM 589 C CA . LYS A 1 74 ? -0.542 24.098 29.291 1.00 42.34 74 LYS A CA 1
ATOM 590 C C . LYS A 1 74 ? 0.698 23.323 29.719 1.00 42.34 74 LYS A C 1
ATOM 592 O O . LYS A 1 74 ? 1.127 22.343 29.109 1.00 42.34 74 LYS A O 1
ATOM 597 N N . THR A 1 75 ? 1.244 23.792 30.831 1.00 42.75 75 THR A N 1
ATOM 598 C CA . THR A 1 75 ? 2.293 23.195 31.652 1.00 42.75 75 THR A CA 1
ATOM 599 C C . THR A 1 75 ? 1.984 21.737 32.024 1.00 42.75 75 THR A C 1
ATOM 601 O O . THR A 1 75 ? 0.868 21.376 32.388 1.00 42.75 75 THR A O 1
ATOM 604 N N . ARG A 1 76 ? 3.036 20.908 31.986 1.00 36.94 76 ARG A N 1
ATOM 605 C CA . ARG A 1 76 ? 3.146 19.544 32.539 1.00 36.94 76 ARG A CA 1
ATOM 606 C C . ARG A 1 76 ? 2.206 18.487 31.942 1.00 36.94 76 ARG A C 1
ATOM 608 O O . ARG A 1 76 ? 1.211 18.065 32.525 1.00 36.94 76 ARG A O 1
ATOM 615 N N . ARG A 1 77 ? 2.637 17.929 30.809 1.00 38.88 77 ARG A N 1
ATOM 616 C CA . ARG A 1 77 ? 2.091 16.680 30.267 1.00 38.88 77 ARG A CA 1
ATOM 617 C C . ARG A 1 77 ? 2.381 15.535 31.244 1.00 38.88 77 ARG A C 1
ATOM 619 O O . ARG A 1 77 ? 3.522 15.091 31.363 1.00 38.88 77 ARG A O 1
ATOM 626 N N . VAL A 1 78 ? 1.350 15.029 31.917 1.00 34.81 78 VAL A N 1
ATOM 627 C CA . VAL A 1 78 ? 1.391 13.679 32.487 1.00 34.81 78 VAL A CA 1
ATOM 628 C C . VAL A 1 78 ? 1.703 12.745 31.321 1.00 34.81 78 VAL A C 1
ATOM 630 O O . VAL A 1 78 ? 0.995 12.755 30.311 1.00 34.81 78 VAL A O 1
ATOM 633 N N . LYS A 1 79 ? 2.794 11.979 31.413 1.00 31.59 79 LYS A N 1
ATOM 634 C CA . LYS A 1 79 ? 3.039 10.855 30.506 1.00 31.59 79 LYS A CA 1
ATOM 635 C C . LYS A 1 79 ? 1.928 9.834 30.760 1.00 31.59 79 LYS A C 1
ATOM 637 O O . LYS A 1 79 ? 2.106 8.919 31.558 1.00 31.59 79 LYS A O 1
ATOM 642 N N . SER A 1 80 ? 0.768 10.000 30.126 1.00 34.91 80 SER A N 1
ATOM 643 C CA . SER A 1 80 ? -0.205 8.921 30.056 1.00 34.91 80 SER A CA 1
ATOM 644 C C . SER A 1 80 ? 0.474 7.776 29.302 1.00 34.91 80 SER A C 1
ATOM 646 O O . SER A 1 80 ? 0.903 7.925 28.156 1.00 34.91 80 SER A O 1
ATOM 648 N N . LYS A 1 81 ? 0.641 6.634 29.975 1.00 33.12 81 LYS A N 1
ATOM 649 C CA . LYS A 1 81 ? 1.156 5.374 29.413 1.00 33.12 81 LYS A CA 1
ATOM 650 C C . LYS A 1 81 ? 0.155 4.742 28.424 1.00 33.12 81 LYS A C 1
ATOM 652 O O . LYS A 1 81 ? -0.114 3.552 28.469 1.00 33.12 81 LYS A O 1
ATOM 657 N N . SER A 1 82 ? -0.411 5.538 27.526 1.00 37.28 82 SER A N 1
ATOM 658 C CA . SER A 1 82 ? -1.276 5.092 26.432 1.00 37.28 82 SER A CA 1
ATOM 659 C C . SER A 1 82 ? -1.191 6.088 25.278 1.00 37.28 82 SER A C 1
ATOM 661 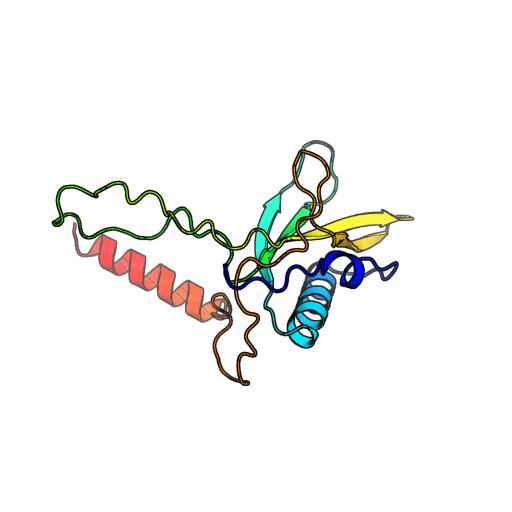O O . SER A 1 82 ? -2.179 6.631 24.784 1.00 37.28 82 SER A O 1
ATOM 663 N N . GLY A 1 83 ? 0.036 6.367 24.833 1.00 39.22 83 GLY A N 1
ATOM 664 C CA . GLY A 1 83 ? 0.231 6.996 23.534 1.00 39.22 83 GLY A CA 1
ATOM 665 C C . GLY A 1 83 ? -0.313 6.041 22.479 1.00 39.22 83 GLY A C 1
ATOM 666 O O . GLY A 1 83 ? 0.374 5.081 22.150 1.00 39.22 83 GLY A O 1
ATOM 667 N N . LYS A 1 84 ? -1.554 6.259 22.017 1.00 46.19 84 LYS A N 1
ATOM 668 C CA . LYS A 1 84 ? -2.194 5.499 20.934 1.00 46.19 84 LYS A CA 1
ATOM 669 C C . LYS A 1 84 ? -1.199 5.407 19.778 1.00 46.19 84 LYS A C 1
ATOM 671 O O . LYS A 1 84 ? -1.012 6.385 19.054 1.00 46.19 84 LYS A O 1
ATOM 676 N N . GLN A 1 85 ? -0.511 4.275 19.648 1.00 60.97 85 GLN A N 1
ATOM 677 C CA . GLN A 1 85 ? 0.335 4.026 18.493 1.00 60.97 85 GLN A CA 1
ATOM 678 C C . GLN A 1 85 ? -0.616 4.019 17.300 1.00 60.97 85 GLN A C 1
ATOM 680 O O . GLN A 1 85 ? -1.560 3.226 17.272 1.00 60.97 85 GLN A O 1
ATOM 685 N N . GLY A 1 86 ? -0.451 4.963 16.371 1.00 74.06 86 GLY A N 1
ATOM 686 C CA . GLY A 1 86 ? -1.289 4.982 15.175 1.00 74.06 86 GLY A CA 1
ATOM 687 C C . GLY A 1 86 ? -1.193 3.651 14.432 1.00 74.06 86 GLY A C 1
ATOM 688 O O . GLY A 1 86 ? -0.245 2.888 14.631 1.00 74.06 86 GLY A O 1
ATOM 689 N N . CYS A 1 87 ? -2.181 3.379 13.586 1.00 85.50 87 CYS A N 1
ATOM 690 C CA . CYS A 1 87 ? -2.256 2.132 12.837 1.00 85.50 87 CYS A CA 1
ATOM 691 C C . CYS A 1 87 ? -0.936 1.832 12.115 1.00 85.50 87 CYS A C 1
ATOM 693 O O . CYS A 1 87 ? -0.385 2.691 11.424 1.00 85.50 87 CYS A O 1
ATOM 695 N N . GLN A 1 88 ? -0.417 0.620 12.295 1.00 88.19 88 GLN A N 1
ATOM 696 C CA . GLN A 1 88 ? 0.831 0.203 11.659 1.00 88.19 88 GLN A CA 1
ATOM 697 C C . GLN A 1 88 ? 0.612 -0.367 10.254 1.00 88.19 88 GLN A C 1
ATOM 699 O O . GLN A 1 88 ? 1.598 -0.678 9.586 1.00 88.19 88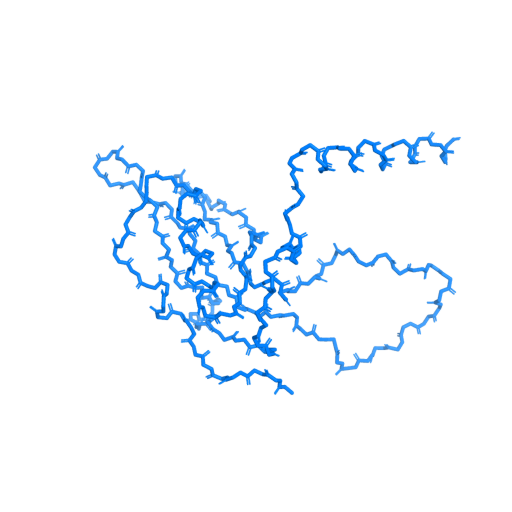 GLN A O 1
ATOM 704 N N . PHE A 1 89 ? -0.650 -0.464 9.810 1.00 90.31 89 PHE A N 1
ATOM 705 C CA . PHE A 1 89 ? -1.002 -0.991 8.502 1.00 90.31 89 PHE A CA 1
ATOM 706 C C . PHE A 1 89 ? -0.279 -0.242 7.384 1.00 90.31 89 PHE A C 1
ATOM 708 O O . PHE A 1 89 ? -0.371 0.990 7.292 1.00 90.31 89 PHE A O 1
ATOM 715 N N . GLN A 1 90 ? 0.416 -0.988 6.530 1.00 92.00 90 GLN A N 1
ATOM 716 C CA . GLN A 1 90 ? 1.231 -0.437 5.457 1.00 92.00 90 GLN A CA 1
ATOM 717 C C . GLN A 1 90 ? 1.283 -1.393 4.267 1.00 92.00 90 GLN A C 1
ATOM 719 O O . GLN A 1 90 ? 1.404 -2.603 4.429 1.00 92.00 90 GLN A O 1
ATOM 724 N N . VAL A 1 91 ? 1.297 -0.825 3.065 1.00 93.38 91 VAL A N 1
ATOM 725 C CA . VAL A 1 91 ? 1.641 -1.515 1.816 1.00 93.38 91 VAL A CA 1
ATOM 726 C C . VAL A 1 91 ? 2.724 -0.735 1.081 1.00 93.38 91 VAL A C 1
ATOM 728 O O . VAL A 1 91 ? 2.948 0.454 1.339 1.00 93.38 91 VAL A O 1
ATOM 731 N N . VAL A 1 92 ? 3.428 -1.399 0.171 1.00 92.81 92 VAL A N 1
ATOM 732 C CA . VAL A 1 92 ? 4.532 -0.806 -0.585 1.00 92.81 92 VAL A CA 1
ATOM 733 C C . VAL A 1 92 ? 4.241 -0.909 -2.069 1.00 92.81 92 VAL A C 1
ATOM 735 O O . VAL A 1 92 ? 3.980 -1.982 -2.586 1.00 92.81 92 VAL A O 1
ATOM 738 N N . VAL A 1 93 ? 4.344 0.205 -2.775 1.00 92.81 93 VAL A N 1
ATOM 739 C CA . VAL A 1 93 ? 4.343 0.242 -4.234 1.00 92.81 93 VAL A CA 1
ATOM 740 C C . VAL A 1 93 ? 5.787 0.407 -4.697 1.00 92.81 93 VAL A C 1
ATOM 742 O O . VAL A 1 93 ? 6.479 1.347 -4.291 1.00 92.81 93 VAL A O 1
ATOM 745 N N . ARG A 1 94 ? 6.269 -0.531 -5.514 1.00 90.62 94 ARG A N 1
ATOM 746 C CA . ARG A 1 94 ? 7.665 -0.595 -5.964 1.00 90.62 94 ARG A CA 1
ATOM 747 C C . ARG A 1 94 ? 7.734 -0.687 -7.481 1.00 90.62 94 ARG A C 1
ATOM 749 O O . ARG A 1 94 ? 7.004 -1.465 -8.084 1.00 90.62 94 ARG A O 1
ATOM 756 N N . ALA A 1 95 ? 8.648 0.074 -8.071 1.00 88.88 95 ALA A N 1
ATOM 757 C CA . ALA A 1 95 ? 8.998 -0.055 -9.477 1.00 88.88 95 ALA A CA 1
ATOM 758 C C . ALA A 1 95 ? 10.109 -1.091 -9.687 1.00 88.88 95 ALA A C 1
ATOM 760 O O . ALA A 1 95 ? 11.032 -1.209 -8.879 1.00 88.88 95 ALA A O 1
ATOM 761 N N . SER A 1 96 ? 10.014 -1.816 -10.794 1.00 84.56 96 SER A N 1
ATOM 762 C CA . SER A 1 96 ? 11.022 -2.735 -11.315 1.00 84.56 96 SER A CA 1
ATOM 763 C C . SER A 1 96 ? 11.248 -2.423 -12.790 1.00 84.56 96 SER A C 1
ATOM 765 O O . SER A 1 96 ? 10.300 -2.109 -13.506 1.00 84.56 96 SER A O 1
ATOM 767 N N . LEU A 1 97 ? 12.499 -2.492 -13.242 1.00 82.56 97 LEU A N 1
ATOM 768 C CA . LEU A 1 97 ? 12.816 -2.382 -14.661 1.00 82.56 97 LEU A CA 1
ATOM 769 C C . LEU A 1 97 ?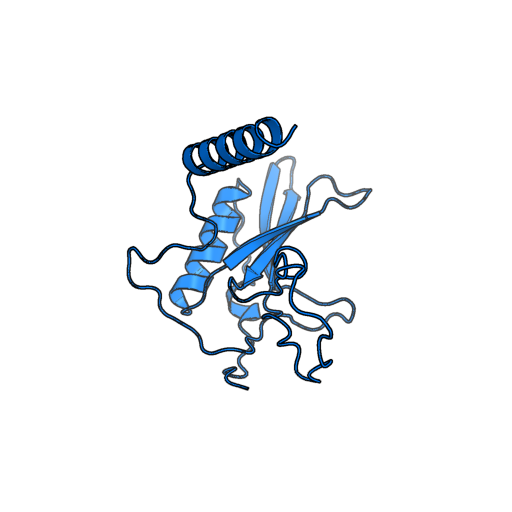 12.806 -3.789 -15.258 1.00 82.56 97 LEU A C 1
ATOM 771 O O . LEU A 1 97 ? 13.629 -4.619 -14.878 1.00 82.56 97 LEU A O 1
ATOM 775 N N . VAL A 1 98 ? 11.876 -4.058 -16.168 1.00 81.06 98 VAL A N 1
ATOM 776 C CA . VAL A 1 98 ? 11.756 -5.346 -16.859 1.00 81.06 98 VAL A CA 1
ATOM 777 C C . VAL A 1 98 ? 11.828 -5.068 -18.353 1.00 81.06 98 VAL A C 1
ATOM 779 O O . VAL A 1 98 ? 11.010 -4.319 -18.882 1.00 81.06 98 VAL A O 1
ATOM 782 N N . ASN A 1 99 ? 12.835 -5.626 -19.029 1.00 84.69 99 ASN A N 1
ATOM 783 C CA . ASN A 1 99 ? 13.055 -5.453 -20.472 1.00 84.69 99 ASN A CA 1
ATOM 784 C C . ASN A 1 99 ? 13.046 -3.975 -20.919 1.00 84.69 99 ASN A C 1
ATOM 786 O O . ASN A 1 99 ? 12.416 -3.613 -21.910 1.00 84.69 99 ASN A O 1
ATOM 790 N N . GLY A 1 100 ? 13.689 -3.098 -20.140 1.00 81.19 100 GLY A N 1
ATOM 791 C CA . GLY A 1 100 ? 13.764 -1.660 -20.427 1.00 81.19 100 GLY A CA 1
ATOM 792 C C . GLY A 1 100 ? 12.489 -0.860 -20.129 1.00 81.19 100 GLY A C 1
ATOM 793 O O . GLY A 1 100 ? 12.491 0.356 -20.302 1.00 81.19 100 GLY A O 1
ATOM 794 N N . LYS A 1 101 ? 11.417 -1.496 -19.637 1.00 83.44 101 LYS A N 1
ATOM 795 C CA . LYS A 1 101 ? 10.177 -0.824 -19.225 1.00 83.44 101 LYS A CA 1
ATOM 796 C C . LYS A 1 101 ? 10.071 -0.755 -17.706 1.00 83.44 101 LYS A C 1
ATOM 798 O O . LYS A 1 101 ? 10.331 -1.732 -17.004 1.00 83.44 101 LYS A O 1
ATOM 803 N N . CYS A 1 102 ? 9.689 0.412 -17.194 1.00 85.94 102 CYS A N 1
ATOM 804 C CA . CYS A 1 102 ? 9.393 0.588 -15.777 1.00 85.94 102 CYS A CA 1
ATOM 805 C C . CYS A 1 102 ? 8.003 0.020 -15.486 1.00 85.94 102 CYS A C 1
ATOM 807 O O . CYS A 1 102 ? 7.025 0.466 -16.074 1.00 85.94 102 CYS A O 1
ATOM 809 N N . GLN A 1 103 ? 7.931 -0.957 -14.590 1.00 90.94 103 GLN A N 1
ATOM 810 C CA . GLN A 1 103 ? 6.694 -1.601 -14.168 1.00 90.94 103 GLN A CA 1
ATOM 811 C C . GLN A 1 103 ? 6.529 -1.442 -12.663 1.00 90.94 103 GLN A C 1
ATOM 813 O O . GLN A 1 103 ? 7.453 -1.702 -11.891 1.00 90.94 103 GLN A O 1
ATOM 818 N N . TRP A 1 104 ? 5.344 -1.037 -12.232 1.00 91.94 104 TRP A N 1
ATOM 819 C CA . TRP A 1 104 ? 5.005 -0.851 -10.829 1.00 91.94 104 TRP A CA 1
ATOM 820 C C . TRP A 1 104 ? 4.206 -2.038 -10.313 1.00 91.94 104 TRP A C 1
ATOM 822 O O . TRP A 1 104 ? 3.321 -2.539 -10.996 1.00 91.94 104 TRP A O 1
ATOM 832 N N . ARG A 1 105 ? 4.501 -2.475 -9.089 1.00 92.69 105 ARG A N 1
ATOM 833 C CA . ARG A 1 105 ? 3.770 -3.538 -8.390 1.00 92.69 105 ARG A CA 1
ATOM 834 C C . ARG A 1 105 ? 3.419 -3.108 -6.980 1.00 92.69 105 ARG A C 1
ATOM 836 O O . ARG A 1 105 ? 4.142 -2.316 -6.366 1.00 92.69 105 ARG A O 1
ATOM 843 N N . ILE A 1 106 ? 2.322 -3.655 -6.475 1.00 93.00 106 ILE A N 1
ATOM 844 C CA . ILE A 1 106 ? 1.921 -3.519 -5.079 1.00 93.00 106 ILE A CA 1
ATOM 845 C C . ILE A 1 106 ? 2.476 -4.725 -4.320 1.00 93.00 106 ILE A C 1
ATOM 847 O O . ILE A 1 106 ? 2.450 -5.848 -4.809 1.00 93.00 106 ILE A O 1
ATOM 851 N N . LEU A 1 107 ? 3.020 -4.472 -3.139 1.00 90.25 107 LEU A N 1
ATOM 852 C CA . LEU A 1 107 ? 3.609 -5.454 -2.247 1.00 90.25 107 LEU A CA 1
ATOM 853 C C . LEU A 1 107 ? 3.034 -5.249 -0.846 1.00 90.25 107 LEU A C 1
ATOM 855 O O . LEU A 1 107 ? 2.765 -4.117 -0.425 1.00 90.25 107 LEU A O 1
ATOM 859 N N . GLY A 1 108 ? 2.918 -6.342 -0.095 1.00 86.62 108 GLY A N 1
ATOM 860 C CA . GLY A 1 108 ? 2.658 -6.285 1.338 1.00 86.62 108 GLY A CA 1
ATOM 861 C C . GLY A 1 108 ? 3.699 -5.443 2.074 1.00 86.62 108 GLY A C 1
ATOM 862 O O . GLY A 1 108 ? 4.893 -5.499 1.765 1.00 86.62 108 GLY A O 1
ATOM 863 N N . GLY A 1 109 ? 3.268 -4.650 3.053 1.00 83.88 109 GLY A N 1
ATOM 864 C CA . GLY A 1 109 ? 4.200 -3.987 3.956 1.00 83.88 109 GLY A CA 1
ATOM 865 C C . GLY A 1 109 ? 4.790 -4.991 4.934 1.00 83.88 109 GLY A C 1
ATOM 866 O O . GLY A 1 109 ? 4.066 -5.765 5.552 1.00 83.88 109 GLY A O 1
ATOM 867 N N . MET A 1 110 ? 6.107 -4.943 5.105 1.00 85.44 110 MET A N 1
ATOM 868 C CA . MET A 1 110 ? 6.818 -5.721 6.116 1.00 85.44 110 MET A CA 1
ATOM 869 C C . MET A 1 110 ? 7.573 -4.782 7.054 1.00 85.44 110 MET A C 1
ATOM 871 O O . MET A 1 110 ? 8.016 -3.692 6.665 1.00 85.44 110 MET A O 1
ATOM 875 N N . ASP A 1 111 ? 7.697 -5.172 8.317 1.00 80.81 111 ASP A N 1
ATOM 876 C CA . ASP A 1 111 ? 8.584 -4.507 9.261 1.00 80.81 111 ASP A CA 1
ATOM 877 C C . ASP A 1 111 ? 10.046 -4.962 9.106 1.00 80.81 111 ASP A C 1
ATOM 879 O O . ASP A 1 111 ? 10.396 -5.744 8.223 1.00 80.81 111 ASP A O 1
ATOM 883 N N . ARG A 1 112 ? 10.934 -4.430 9.953 1.00 76.06 112 ARG A N 1
ATOM 884 C CA . ARG A 1 112 ? 12.372 -4.750 9.901 1.00 76.06 112 ARG A CA 1
ATOM 885 C C . ARG A 1 112 ? 12.690 -6.200 10.270 1.00 76.06 112 ARG A C 1
ATOM 887 O O . ARG A 1 112 ? 13.778 -6.656 9.950 1.00 76.06 112 ARG A O 1
ATOM 894 N N . SER A 1 113 ? 11.775 -6.886 10.949 1.00 78.38 113 SER A N 1
ATOM 895 C CA . SER A 1 113 ? 11.887 -8.301 11.303 1.00 78.38 113 SER A CA 1
ATOM 896 C C . SER A 1 113 ? 11.254 -9.227 10.260 1.00 78.38 113 SER A C 1
ATOM 898 O O . SER A 1 113 ? 11.230 -10.436 10.461 1.00 78.38 113 SER A O 1
ATOM 900 N N . GLY A 1 114 ? 10.740 -8.676 9.153 1.00 78.06 114 GLY A N 1
ATOM 901 C CA . GLY A 1 114 ? 10.049 -9.438 8.114 1.00 78.06 114 GLY A CA 1
ATOM 902 C C . GLY A 1 114 ? 8.599 -9.780 8.460 1.00 78.06 114 GLY A C 1
ATOM 903 O O . GLY A 1 114 ? 7.964 -10.529 7.724 1.00 78.06 114 GLY A O 1
ATOM 904 N N . LYS A 1 115 ? 8.046 -9.233 9.550 1.00 83.38 115 LYS A N 1
ATOM 905 C CA . LYS A 1 115 ? 6.644 -9.459 9.912 1.00 83.38 115 LYS A CA 1
ATOM 906 C C . LYS A 1 115 ? 5.722 -8.592 9.072 1.00 83.38 115 LYS A C 1
ATOM 908 O O . LYS A 1 115 ? 6.018 -7.427 8.795 1.00 83.38 115 LYS A O 1
ATOM 913 N N . SER A 1 116 ? 4.588 -9.176 8.706 1.00 85.50 116 SER A N 1
ATOM 914 C CA . SER A 1 116 ? 3.498 -8.496 8.019 1.00 85.50 116 SER A CA 1
ATOM 915 C C . SER A 1 116 ? 3.027 -7.264 8.795 1.00 85.50 116 SER A C 1
ATOM 917 O O . SER A 1 116 ? 2.837 -7.299 10.012 1.00 85.50 116 SER A O 1
ATOM 919 N N . LYS A 1 117 ? 2.807 -6.172 8.064 1.00 89.00 117 LYS A N 1
ATOM 920 C CA . LYS A 1 117 ? 2.101 -4.975 8.526 1.00 89.00 117 LYS A CA 1
ATOM 921 C C . LYS A 1 117 ? 0.684 -4.922 7.960 1.00 89.00 117 LYS A C 1
ATOM 923 O O . LYS A 1 117 ? 0.197 -3.843 7.644 1.00 89.00 117 LYS A O 1
ATOM 928 N N . GLY A 1 118 ? 0.030 -6.066 7.795 1.00 89.06 118 GLY A N 1
ATOM 929 C CA . GLY A 1 118 ? -1.327 -6.129 7.257 1.00 89.06 118 GLY A CA 1
ATOM 930 C C . GLY A 1 118 ? -2.446 -6.041 8.291 1.00 89.06 118 GLY A C 1
ATOM 931 O O . GLY A 1 118 ? -3.603 -6.196 7.921 1.00 89.06 118 GLY A O 1
ATOM 932 N N . PHE A 1 119 ? -2.133 -5.766 9.560 1.00 90.00 119 PHE A N 1
ATOM 933 C CA . PHE A 1 119 ? -3.114 -5.721 10.648 1.00 90.00 119 PHE A CA 1
ATOM 934 C C . PHE A 1 119 ? -3.564 -4.297 10.990 1.00 90.00 119 PHE A C 1
ATOM 936 O O . PHE A 1 119 ? -2.754 -3.364 11.073 1.00 90.00 119 PHE A O 1
ATOM 943 N N . HIS A 1 120 ? -4.855 -4.152 11.288 1.00 87.69 120 HIS A N 1
ATOM 944 C CA . HIS A 1 120 ? -5.441 -2.925 11.821 1.00 87.69 120 HIS A CA 1
ATOM 945 C C . HIS A 1 120 ? -5.634 -3.016 13.341 1.00 87.69 120 HIS A C 1
ATOM 947 O O . HIS A 1 120 ? -6.081 -4.027 13.868 1.00 87.69 120 HIS A O 1
ATOM 953 N N . ASN A 1 121 ? -5.327 -1.930 14.058 1.00 86.56 121 ASN A N 1
ATOM 954 C CA . ASN A 1 121 ? -5.532 -1.798 15.509 1.00 86.56 121 ASN A CA 1
ATOM 955 C C . ASN A 1 121 ? -6.730 -0.893 15.863 1.00 86.56 121 ASN A C 1
ATOM 957 O O . ASN A 1 121 ? -6.818 -0.368 16.974 1.00 86.56 121 ASN A O 1
ATOM 961 N N . HIS A 1 122 ? -7.613 -0.661 14.895 1.00 83.00 122 HIS A N 1
ATOM 962 C CA . HIS A 1 122 ? -8.800 0.179 15.002 1.00 83.00 122 HIS A CA 1
ATOM 963 C C . HIS A 1 122 ? -9.917 -0.409 14.143 1.00 83.00 122 HIS A C 1
ATOM 965 O O . HIS A 1 122 ? -9.642 -1.117 13.171 1.00 83.00 122 HIS A O 1
ATOM 971 N N . LYS A 1 123 ? -11.160 -0.035 14.453 1.00 82.56 123 LYS A N 1
ATOM 972 C CA . LYS A 1 123 ? -12.323 -0.436 13.668 1.00 82.56 123 LYS A CA 1
ATOM 973 C C . LYS A 1 123 ? -12.212 0.089 12.237 1.00 82.56 123 LYS A C 1
ATOM 975 O O . LYS A 1 123 ? -11.809 1.234 12.013 1.00 82.56 123 LYS A O 1
ATOM 980 N N . LEU A 1 124 ? -12.571 -0.752 11.275 1.00 83.50 124 LEU A N 1
ATOM 981 C CA . LEU A 1 124 ? -12.645 -0.375 9.869 1.00 83.50 124 LEU A CA 1
ATOM 982 C C . LEU A 1 124 ? -13.887 0.497 9.639 1.00 83.50 124 LEU A C 1
ATOM 984 O O . LEU A 1 124 ? -14.980 0.184 10.116 1.00 83.50 124 LEU A O 1
ATOM 988 N N . GLU A 1 125 ? -13.715 1.614 8.939 1.00 72.06 125 GLU A N 1
ATOM 989 C CA . GLU A 1 125 ? -14.754 2.621 8.714 1.00 72.06 125 GLU A CA 1
ATOM 990 C C . GLU A 1 125 ? -15.087 2.681 7.222 1.00 72.06 125 GLU A C 1
ATOM 992 O O . GLU A 1 125 ? -14.193 2.733 6.381 1.00 72.06 125 GLU A O 1
ATOM 997 N N . VAL A 1 126 ? -16.373 2.750 6.875 1.00 63.16 126 VAL A N 1
ATOM 998 C CA . VAL A 1 126 ? -16.803 3.123 5.522 1.00 63.16 126 VAL A CA 1
ATOM 999 C C . VAL A 1 126 ? -17.048 4.628 5.526 1.00 63.16 126 VAL A C 1
ATOM 1001 O O . VAL A 1 126 ? -18.014 5.097 6.122 1.00 63.16 126 VAL A O 1
ATOM 1004 N N . TYR A 1 127 ? -16.171 5.403 4.889 1.00 56.69 127 TYR A N 1
ATOM 1005 C CA . TYR A 1 127 ? -16.458 6.810 4.607 1.00 56.69 127 TYR A CA 1
ATOM 1006 C C . TYR A 1 127 ? -17.549 6.866 3.532 1.00 56.69 127 TYR A C 1
ATOM 1008 O O . TYR A 1 127 ? -17.349 6.357 2.430 1.00 56.69 127 TYR A O 1
ATOM 1016 N N . SER A 1 128 ? -18.70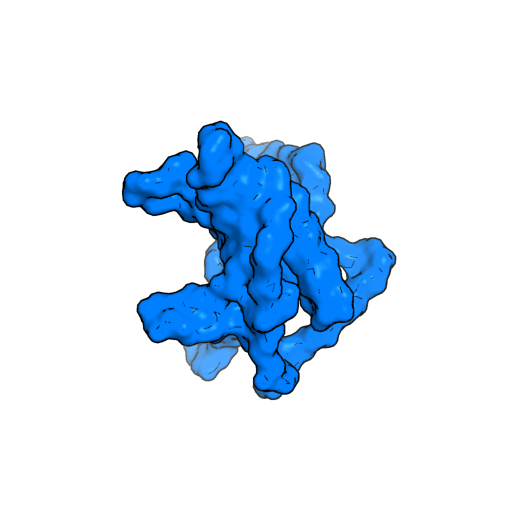3 7.463 3.847 1.00 45.97 128 SER A N 1
ATOM 1017 C CA . SER A 1 128 ? -19.735 7.760 2.849 1.00 45.97 128 SER A CA 1
ATOM 1018 C C . SER A 1 128 ? -19.150 8.675 1.769 1.00 45.97 128 SER A C 1
ATOM 1020 O O . SER A 1 128 ? -18.328 9.548 2.084 1.00 45.97 128 SER A O 1
ATOM 1022 N N . GLU A 1 129 ? -19.543 8.478 0.508 1.00 39.69 129 GLU A N 1
ATOM 1023 C CA . GLU A 1 129 ? -19.150 9.344 -0.612 1.00 39.69 129 GLU A CA 1
ATOM 1024 C C . GLU A 1 129 ? -19.254 10.824 -0.203 1.00 39.69 129 GLU A C 1
ATOM 1026 O O . GLU A 1 129 ? -20.295 11.293 0.249 1.00 39.69 129 GLU A O 1
ATOM 1031 N N . GLY A 1 130 ? -18.129 11.545 -0.260 1.00 42.25 130 GLY A N 1
ATOM 1032 C CA . GLY A 1 130 ? -18.030 12.946 0.174 1.00 42.25 130 GLY A CA 1
ATOM 1033 C C . GLY A 1 130 ? -17.313 13.185 1.510 1.00 42.25 130 GLY A C 1
ATOM 1034 O O . GLY A 1 130 ? -16.908 14.319 1.788 1.00 42.25 130 GLY A O 1
ATOM 1035 N N . SER A 1 131 ? -17.050 12.151 2.317 1.00 46.91 131 SER A N 1
ATOM 1036 C CA . SER A 1 131 ? -16.213 12.297 3.515 1.00 46.91 131 SER A CA 1
ATOM 1037 C C . SER A 1 131 ? -14.720 12.257 3.155 1.00 46.91 131 SER A C 1
ATOM 1039 O O . SER A 1 131 ? -14.161 11.305 2.612 1.00 46.91 131 SER A O 1
ATOM 1041 N N . LYS A 1 132 ? -14.083 13.410 3.380 1.00 48.31 132 LYS A N 1
ATOM 1042 C CA . LYS A 1 132 ? -12.737 13.784 2.937 1.00 48.31 132 LYS A CA 1
ATOM 1043 C C . LYS A 1 132 ? -11.702 12.725 3.336 1.00 48.31 132 LYS A C 1
ATOM 1045 O O . LYS A 1 132 ? -11.319 12.644 4.504 1.00 48.31 132 LYS A O 1
ATOM 1050 N N . GLN A 1 133 ? -11.118 12.025 2.359 1.00 46.25 133 GLN A N 1
ATOM 1051 C CA . GLN A 1 133 ? -9.765 11.493 2.537 1.00 46.25 133 GLN A CA 1
ATOM 1052 C C . GLN A 1 133 ? -8.895 12.638 3.079 1.00 46.25 133 GLN A C 1
ATOM 1054 O O . GLN A 1 133 ? -8.835 13.714 2.480 1.00 46.25 133 GLN A O 1
ATOM 1059 N N . ARG A 1 134 ? -8.223 12.438 4.219 1.00 44.53 134 ARG A N 1
ATOM 1060 C CA . ARG A 1 134 ? -7.519 13.516 4.950 1.00 44.53 134 ARG A CA 1
ATOM 1061 C C . ARG A 1 134 ? -6.406 14.197 4.134 1.00 44.53 134 ARG A C 1
ATOM 1063 O O . ARG A 1 134 ? -5.942 15.264 4.515 1.00 44.53 134 ARG A O 1
ATOM 1070 N N . ASN A 1 135 ? -6.023 13.618 2.991 1.00 47.69 135 ASN A N 1
ATOM 1071 C CA . ASN A 1 135 ? -5.047 14.157 2.041 1.00 47.69 135 ASN A CA 1
ATOM 1072 C C . ASN A 1 135 ? -5.626 14.617 0.687 1.00 47.69 135 ASN A C 1
ATOM 1074 O O . ASN A 1 135 ? -4.856 15.089 -0.159 1.00 47.69 135 ASN A O 1
ATOM 1078 N N . ALA A 1 136 ? -6.947 14.555 0.493 1.00 46.00 136 ALA A N 1
ATOM 1079 C CA . ALA A 1 136 ? -7.645 14.963 -0.731 1.00 46.00 136 ALA A CA 1
ATOM 1080 C C . ALA A 1 136 ? -7.908 16.479 -0.804 1.00 46.00 136 ALA A C 1
ATOM 1082 O O . ALA A 1 136 ? -8.937 16.933 -1.296 1.00 46.00 136 ALA A O 1
ATOM 1083 N N . LEU A 1 137 ? -6.969 17.301 -0.331 1.00 50.34 137 LEU A N 1
ATOM 1084 C CA . LEU A 1 137 ? -6.926 18.681 -0.805 1.00 50.34 137 LEU A CA 1
ATOM 1085 C C . LEU A 1 137 ? -6.322 18.661 -2.212 1.00 50.34 137 LEU A C 1
ATOM 1087 O O . LEU A 1 137 ? -5.225 18.123 -2.406 1.00 50.34 137 LEU A O 1
ATOM 1091 N N . SER A 1 138 ? -7.029 19.254 -3.178 1.00 53.78 138 SER A N 1
ATOM 1092 C CA . SER A 1 138 ? -6.483 19.508 -4.513 1.00 53.78 138 SER A CA 1
ATOM 1093 C C . SER A 1 138 ? -5.157 20.273 -4.397 1.00 53.78 138 SER A C 1
ATOM 1095 O O . SER A 1 138 ? -4.923 20.987 -3.414 1.00 53.78 138 SER A O 1
ATOM 1097 N N . LYS A 1 139 ? -4.261 20.126 -5.384 1.00 52.25 139 LYS A N 1
ATOM 1098 C CA . LYS A 1 139 ? -2.969 20.845 -5.399 1.00 52.25 139 LYS A CA 1
ATOM 1099 C C . LYS A 1 139 ? -3.162 22.349 -5.181 1.00 52.25 139 LYS A C 1
ATOM 1101 O O . LYS A 1 139 ? -2.422 22.960 -4.416 1.00 52.25 139 LYS A O 1
ATOM 1106 N N . GLU A 1 140 ? -4.212 22.906 -5.773 1.00 55.41 140 GLU A N 1
ATOM 1107 C CA . GLU A 1 140 ? -4.595 24.306 -5.632 1.00 55.41 140 GLU A CA 1
ATOM 1108 C C . GLU A 1 140 ? -4.982 24.675 -4.191 1.00 55.41 140 GLU A C 1
ATOM 1110 O O . GLU A 1 140 ? -4.453 25.634 -3.632 1.00 55.41 140 GLU A O 1
ATOM 1115 N N . LYS A 1 141 ? -5.826 23.869 -3.529 1.00 47.75 141 LYS A N 1
ATOM 1116 C CA . LYS A 1 141 ? -6.189 24.094 -2.120 1.00 47.75 141 LYS A CA 1
ATOM 1117 C C . LYS A 1 141 ? -4.985 23.952 -1.186 1.00 47.75 141 LYS A C 1
ATOM 1119 O O . LYS A 1 141 ? -4.879 24.699 -0.217 1.00 47.75 141 LYS A O 1
ATOM 1124 N N . LYS A 1 142 ? -4.040 23.052 -1.490 1.00 57.72 142 LYS A N 1
ATOM 1125 C CA . LYS A 1 142 ? -2.765 22.939 -0.753 1.00 57.72 142 LYS A CA 1
ATOM 1126 C C . LYS A 1 142 ? -1.878 24.175 -0.946 1.00 57.72 142 LYS A C 1
ATOM 1128 O O . LYS A 1 142 ? -1.270 24.624 0.024 1.00 57.72 142 LYS A O 1
ATOM 1133 N N . MET A 1 143 ? -1.813 24.735 -2.157 1.00 65.38 143 MET A N 1
ATOM 1134 C CA . MET A 1 143 ? -1.059 25.964 -2.442 1.00 65.38 143 MET A CA 1
ATOM 1135 C C . MET A 1 143 ? -1.658 27.182 -1.739 1.00 65.38 143 MET A C 1
ATOM 1137 O O . MET A 1 143 ? -0.924 27.912 -1.076 1.00 65.38 143 MET A O 1
ATOM 1141 N N . LYS A 1 144 ? -2.985 27.344 -1.783 1.00 61.53 144 LYS A N 1
ATOM 1142 C CA . LYS A 1 144 ? -3.692 28.412 -1.059 1.00 61.53 144 LYS A CA 1
ATOM 1143 C C . LYS A 1 144 ? -3.424 28.345 0.449 1.00 61.53 144 LYS A C 1
ATOM 1145 O O . LYS A 1 144 ? -3.095 29.359 1.055 1.00 61.53 144 LYS A O 1
ATOM 1150 N N . LEU A 1 145 ? -3.436 27.144 1.038 1.00 55.72 145 LEU A N 1
ATOM 1151 C CA . LEU A 1 145 ? -3.112 26.957 2.459 1.00 55.72 145 LEU A CA 1
ATOM 1152 C C . LEU A 1 145 ? -1.655 27.320 2.801 1.00 55.72 145 LEU A C 1
ATOM 1154 O O . LEU A 1 145 ? -1.390 27.870 3.868 1.00 55.72 145 LEU A O 1
ATOM 1158 N N . ARG A 1 146 ? -0.701 26.993 1.916 1.00 64.56 146 ARG A N 1
ATOM 1159 C CA . ARG A 1 146 ? 0.720 27.346 2.089 1.00 64.56 146 ARG A CA 1
ATOM 1160 C C . ARG A 1 146 ? 0.940 28.855 2.005 1.00 64.56 146 ARG A C 1
ATOM 1162 O O . ARG A 1 146 ? 1.639 29.397 2.854 1.00 64.56 146 ARG A O 1
ATOM 1169 N N . SER A 1 147 ? 0.324 29.509 1.021 1.00 66.50 147 SER A N 1
ATOM 1170 C CA . SER A 1 147 ? 0.399 30.962 0.842 1.00 66.50 147 SER A CA 1
ATOM 1171 C C . SER A 1 147 ? -0.205 31.703 2.039 1.00 66.50 147 SER A C 1
ATOM 1173 O O . SER A 1 147 ? 0.446 32.567 2.619 1.00 66.50 147 SER A O 1
ATOM 1175 N N . TRP A 1 148 ? -1.384 31.277 2.498 1.00 66.12 148 TRP A N 1
ATOM 1176 C CA . TRP A 1 148 ? -2.031 31.835 3.686 1.00 66.12 148 TRP A CA 1
ATOM 1177 C C . TRP A 1 148 ? -1.165 31.697 4.950 1.00 66.12 148 TRP A C 1
ATOM 1179 O O . TRP A 1 148 ? -0.985 32.664 5.686 1.00 66.12 148 TRP A O 1
ATOM 1189 N N . ARG A 1 149 ? -0.534 30.533 5.170 1.00 56.62 149 ARG A N 1
ATOM 1190 C CA . ARG A 1 149 ? 0.398 30.333 6.297 1.00 56.62 149 ARG A CA 1
ATOM 1191 C C . ARG A 1 149 ? 1.625 31.249 6.237 1.00 56.62 149 ARG A C 1
ATOM 1193 O O . ARG A 1 149 ? 2.073 31.715 7.277 1.00 56.62 149 ARG A O 1
ATOM 1200 N N . GLN A 1 150 ? 2.164 31.515 5.047 1.00 61.00 150 GLN A N 1
ATOM 1201 C CA . GLN A 1 150 ? 3.293 32.440 4.873 1.00 61.00 150 GLN A CA 1
ATOM 1202 C C . GLN A 1 150 ? 2.893 33.903 5.100 1.00 61.00 150 GLN A C 1
ATOM 1204 O O . GLN A 1 150 ? 3.706 34.677 5.592 1.00 61.00 150 GLN A O 1
ATOM 1209 N N . GLN A 1 151 ? 1.652 34.280 4.779 1.00 58.78 151 GLN A N 1
ATOM 1210 C CA . GLN A 1 151 ? 1.132 35.623 5.057 1.00 58.78 151 GLN A CA 1
ATOM 1211 C C . GLN A 1 151 ? 0.919 35.874 6.550 1.00 58.78 151 GLN A C 1
ATOM 1213 O O . GLN A 1 151 ? 1.179 36.979 7.008 1.00 58.78 151 GLN A O 1
ATOM 1218 N N . ILE A 1 152 ? 0.486 34.863 7.309 1.00 57.22 152 ILE A N 1
ATOM 1219 C CA . ILE A 1 152 ? 0.366 34.969 8.772 1.00 57.22 152 ILE A CA 1
ATOM 1220 C C . ILE A 1 152 ? 1.744 35.170 9.405 1.00 57.22 152 ILE A C 1
ATOM 1222 O O . ILE A 1 152 ? 1.937 36.130 10.136 1.00 57.22 152 ILE A O 1
ATOM 1226 N N . LEU A 1 153 ? 2.729 34.348 9.030 1.00 52.47 153 LEU A N 1
ATOM 1227 C CA . LEU A 1 153 ? 4.096 34.454 9.557 1.00 52.47 153 LEU A CA 1
ATOM 1228 C C . LEU A 1 153 ? 4.807 35.766 9.176 1.00 52.47 153 LEU A C 1
ATOM 1230 O O . LEU A 1 153 ? 5.736 36.171 9.860 1.00 52.47 153 LEU A O 1
ATOM 1234 N N . ARG A 1 154 ? 4.389 36.434 8.092 1.00 55.41 154 ARG A N 1
ATOM 1235 C CA . ARG A 1 154 ? 4.887 37.767 7.700 1.00 55.41 154 ARG A CA 1
ATOM 1236 C C . ARG A 1 154 ? 4.177 38.931 8.393 1.00 55.41 154 ARG A C 1
ATOM 1238 O O . ARG A 1 154 ? 4.629 40.054 8.242 1.00 55.41 154 ARG A O 1
ATOM 1245 N N . ARG A 1 155 ? 3.055 38.685 9.072 1.00 53.88 155 ARG A N 1
ATOM 1246 C CA . ARG A 1 155 ? 2.299 39.696 9.830 1.00 53.88 155 ARG A CA 1
ATOM 1247 C C . ARG A 1 155 ? 2.655 39.717 11.319 1.00 53.88 155 ARG A C 1
ATOM 1249 O O . ARG A 1 155 ? 2.162 40.579 12.032 1.00 53.88 155 ARG A O 1
ATOM 1256 N N . GLU A 1 156 ? 3.478 38.771 11.767 1.00 47.47 156 GLU A N 1
ATOM 1257 C CA . GLU A 1 156 ? 3.973 38.643 13.147 1.00 47.47 156 GLU A CA 1
ATOM 1258 C C . GLU A 1 156 ? 5.454 39.075 13.290 1.00 47.47 156 GLU A C 1
ATOM 1260 O O . GLU A 1 156 ? 6.093 38.754 14.290 1.00 47.47 156 GLU A O 1
ATOM 1265 N N . ILE A 1 157 ? 5.994 39.798 12.297 1.00 42.78 157 ILE A N 1
ATOM 1266 C CA . ILE A 1 157 ? 7.274 40.537 12.332 1.00 42.78 157 ILE A CA 1
ATOM 1267 C C . ILE A 1 157 ? 6.941 42.007 12.094 1.00 42.78 157 ILE A C 1
ATOM 1269 O O . ILE A 1 157 ? 7.501 42.856 12.817 1.00 42.78 157 ILE A O 1
#

pLDDT: mean 72.43, std 19.37, range [31.59, 93.56]

Radius of gyration: 18.73 Å; chains: 1; bounding box: 41×52×53 Å

Secondary structure (DSSP, 8-state):
-------GGGGG-----BSSHHHHHHHHHHHHHHTT--EEEEEEE--TT-SS-EEEEEETTB---S-----TT-------S---PPB--EEEEEEEEETTEEEEEEEE-B-TTS-B----SS------TTS--TT---HHHHHHHHHHHHHHHTT--

Organism: NCBI:txid586396